Protein AF-A0AAW2PX01-F1 (afdb_monomer_lite)

Foldseek 3Di:
DDPPPPDQAEWEDEDDAFAFLVVVVVVCVPDDCVPVVRHRYHGGGAPAFDPDDDPCPVVDDDGTGHNDDPVPDPDPDPPPPPPDDPDDTDD

Sequence (91 aa):
MENEIRRKPRILCLHSFRTSGRILQKMISRWPESVSGELDLVFADAPFPAEGKSDVEGIYDPPYFEWFQSDKVQYNTPLVIFTNFDFFVFI

Radius of gyration: 16.41 Å; chains: 1; bounding box: 40×35×45 Å

InterPro domains:
  IPR005645 Serine hydrolase domain [PF03959] (7-73)
  IPR029058 Alpha/Beta hydrolase fold [G3DSA:3.40.50.1820] (5-81)

Secondary structure (DSSP, 8-state):
------PPPEEEEE--TTB-HHHHHHHHTTS-HHHHTT-EEEEE--SEE--S--TTTTTSPSP-EES--TTT-------------S-----

Organism: NCBI:txid2727405

pLDDT: mean 79.8, std 21.08, range [29.91, 97.25]

Structure (mmCIF, N/CA/C/O backbone):
data_AF-A0AAW2PX01-F1
#
_entry.id   AF-A0AAW2PX01-F1
#
loop_
_atom_site.group_PDB
_atom_site.id
_atom_site.type_symbol
_atom_site.label_atom_id
_atom_site.label_alt_id
_atom_site.label_comp_id
_atom_site.label_asym_id
_atom_site.label_entity_id
_atom_site.label_seq_id
_atom_site.pdbx_PDB_ins_code
_atom_site.Cartn_x
_atom_site.Cartn_y
_atom_site.Cartn_z
_atom_site.occupancy
_atom_site.B_iso_or_equiv
_atom_site.auth_seq_id
_atom_site.auth_comp_id
_atom_site.auth_asym_id
_atom_site.auth_atom_id
_atom_site.pdbx_PDB_model_num
ATOM 1 N N . MET A 1 1 ? -27.769 11.788 28.421 1.00 44.44 1 MET A N 1
ATOM 2 C CA . MET A 1 1 ? -26.363 11.553 28.039 1.00 44.44 1 MET A CA 1
ATOM 3 C C . MET A 1 1 ? -26.320 11.644 26.535 1.00 44.44 1 MET A C 1
ATOM 5 O O . MET A 1 1 ? -27.006 10.864 25.885 1.00 44.44 1 MET A O 1
ATOM 9 N N . GLU A 1 2 ? -25.648 12.663 26.012 1.00 51.78 2 GLU A N 1
ATOM 10 C CA . GLU A 1 2 ? -25.466 12.857 24.575 1.00 51.78 2 GLU A CA 1
ATOM 11 C C . GLU A 1 2 ? -24.746 11.625 24.015 1.00 51.78 2 GLU A C 1
ATOM 13 O O . GLU A 1 2 ? -23.662 11.269 24.478 1.00 51.78 2 GLU A O 1
ATOM 18 N N . ASN A 1 3 ? -25.365 10.939 23.061 1.00 59.50 3 ASN A N 1
ATOM 19 C CA . ASN A 1 3 ? -24.704 9.883 22.309 1.00 59.50 3 ASN A CA 1
ATOM 20 C C . ASN A 1 3 ? -23.867 10.594 21.236 1.00 59.50 3 ASN A C 1
ATOM 22 O O . ASN A 1 3 ? -24.295 10.723 20.089 1.00 59.50 3 ASN A O 1
ATOM 26 N N . GLU A 1 4 ? -22.731 11.179 21.633 1.00 65.25 4 GLU A N 1
ATOM 27 C CA . GLU A 1 4 ? -21.803 11.774 20.674 1.00 65.25 4 GLU A CA 1
ATOM 28 C C . GLU A 1 4 ? -21.347 10.671 19.719 1.00 65.25 4 GLU A C 1
ATOM 30 O O . GLU A 1 4 ? -20.637 9.741 20.106 1.00 65.25 4 GLU A O 1
ATOM 35 N N . ILE A 1 5 ? -21.776 10.760 18.460 1.00 70.50 5 ILE A N 1
ATOM 36 C CA . ILE A 1 5 ? -21.283 9.898 17.390 1.00 70.50 5 ILE A CA 1
ATOM 37 C C . ILE A 1 5 ? -19.798 10.231 17.221 1.00 70.50 5 ILE A C 1
ATOM 39 O O . ILE A 1 5 ? -19.437 11.160 16.494 1.00 70.50 5 ILE A O 1
ATOM 43 N N . ARG A 1 6 ? -18.926 9.498 17.920 1.00 77.06 6 ARG A N 1
ATOM 44 C CA . ARG A 1 6 ? -17.476 9.605 17.749 1.00 77.06 6 ARG A CA 1
ATOM 45 C C . ARG A 1 6 ? -17.142 9.192 16.322 1.00 77.06 6 ARG A C 1
ATOM 47 O O . ARG A 1 6 ? -17.212 8.018 15.965 1.00 77.06 6 ARG A O 1
ATOM 54 N N . ARG A 1 7 ? -16.822 10.174 15.479 1.00 85.88 7 ARG A N 1
ATOM 55 C CA . ARG A 1 7 ? -16.339 9.919 14.121 1.00 85.88 7 ARG A CA 1
ATOM 56 C C . ARG A 1 7 ? -14.933 9.339 14.211 1.00 85.88 7 ARG A C 1
ATOM 58 O O . ARG A 1 7 ? -14.057 9.957 14.811 1.00 85.88 7 ARG A O 1
ATOM 65 N N . LYS A 1 8 ? -14.734 8.171 13.601 1.00 91.25 8 LYS A N 1
ATOM 66 C CA . LYS A 1 8 ? -13.410 7.560 13.472 1.00 91.25 8 LYS A CA 1
ATOM 67 C C . LYS A 1 8 ? -12.488 8.501 12.685 1.00 91.25 8 LYS A C 1
ATOM 69 O O . LYS A 1 8 ? -12.940 9.055 11.676 1.00 91.25 8 LYS A O 1
ATOM 74 N N . PRO A 1 9 ? -11.229 8.695 13.108 1.00 92.81 9 PRO A N 1
ATOM 75 C CA . PRO A 1 9 ? -10.241 9.397 12.303 1.00 92.81 9 PRO A CA 1
ATOM 76 C C . PRO A 1 9 ? -10.095 8.726 10.938 1.00 92.81 9 PRO A C 1
ATOM 78 O O . PRO A 1 9 ? -9.986 7.501 10.856 1.00 92.81 9 PRO A O 1
ATOM 81 N N . ARG A 1 10 ? -10.084 9.533 9.875 1.00 95.00 10 ARG A N 1
ATOM 82 C CA . ARG A 1 10 ? -9.881 9.044 8.512 1.00 95.00 10 ARG A CA 1
ATOM 83 C C . ARG A 1 10 ? -8.425 9.205 8.109 1.00 95.00 10 ARG A C 1
ATOM 85 O O . ARG A 1 10 ? -7.910 10.319 8.137 1.00 95.00 10 ARG A O 1
ATOM 92 N N . ILE A 1 11 ? -7.793 8.109 7.706 1.00 92.06 11 ILE A N 1
ATOM 93 C CA . ILE A 1 11 ? -6.379 8.066 7.331 1.00 92.06 11 ILE A CA 1
ATOM 94 C C . ILE A 1 11 ? -6.269 7.621 5.877 1.00 92.06 11 ILE A C 1
ATOM 96 O O . ILE A 1 11 ? -6.786 6.572 5.494 1.00 92.06 11 ILE A O 1
ATOM 100 N N . LEU A 1 12 ? -5.570 8.420 5.073 1.00 94.62 12 LEU A N 1
ATOM 101 C CA . LEU A 1 12 ? -5.156 8.032 3.732 1.00 94.62 12 LEU A CA 1
ATOM 102 C C . LEU A 1 12 ? -3.862 7.213 3.824 1.00 94.62 12 LEU A C 1
ATOM 104 O O . LEU A 1 12 ? -2.826 7.715 4.253 1.00 94.62 12 LEU A O 1
ATOM 108 N N . CYS A 1 13 ? -3.929 5.954 3.416 1.00 93.62 13 CYS A N 1
ATOM 109 C CA . CYS A 1 13 ? -2.837 4.995 3.430 1.00 93.62 13 CYS A CA 1
ATOM 110 C C . CYS A 1 13 ? -2.186 4.921 2.044 1.00 93.62 13 CYS A C 1
ATOM 112 O O . CYS A 1 13 ? -2.805 4.466 1.077 1.00 93.62 13 CYS A O 1
ATOM 114 N N . LEU A 1 14 ? -0.925 5.344 1.963 1.00 94.94 14 LEU A N 1
ATOM 115 C CA . LEU A 1 14 ? -0.125 5.323 0.739 1.00 94.94 14 LEU A CA 1
ATOM 116 C C . LEU A 1 14 ? 0.818 4.119 0.761 1.00 94.94 14 LEU A C 1
ATOM 118 O O . LEU A 1 14 ? 1.547 3.911 1.731 1.00 94.94 14 LEU A O 1
ATOM 122 N N . HIS A 1 15 ? 0.793 3.312 -0.296 1.00 93.94 15 HI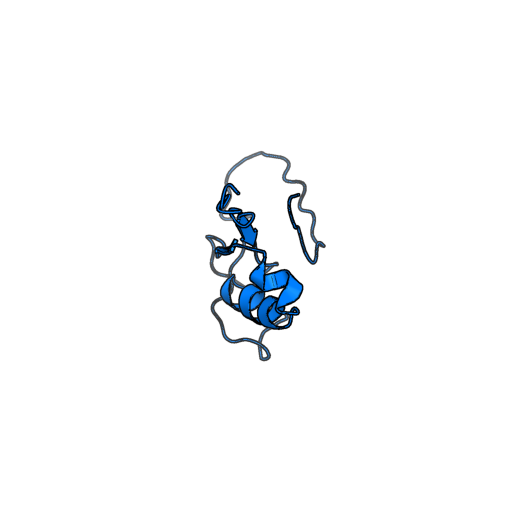S A N 1
ATOM 123 C CA . HIS A 1 15 ? 1.639 2.125 -0.399 1.00 93.94 15 HIS A CA 1
ATOM 124 C C . HIS A 1 15 ? 3.107 2.479 -0.693 1.00 93.94 15 HIS A C 1
ATOM 126 O O . HIS A 1 15 ? 3.415 3.563 -1.195 1.00 93.94 15 HIS A O 1
ATOM 132 N N . SER A 1 16 ? 4.017 1.547 -0.397 1.00 89.69 16 SER A N 1
ATOM 133 C CA . SER A 1 16 ? 5.457 1.704 -0.632 1.00 89.69 16 SER A CA 1
ATOM 134 C C . SER A 1 16 ? 5.830 1.523 -2.111 1.00 89.69 16 SER A C 1
ATOM 136 O O . SER A 1 16 ? 4.983 1.231 -2.958 1.00 89.69 16 SER A O 1
ATOM 138 N N . PHE A 1 17 ? 7.107 1.696 -2.445 1.00 92.25 17 PHE A N 1
ATOM 139 C CA . PHE A 1 17 ? 7.612 1.586 -3.813 1.00 92.25 17 PHE A CA 1
ATOM 140 C C . PHE A 1 17 ? 7.255 0.242 -4.472 1.00 92.25 17 PHE A C 1
ATOM 142 O O . PHE A 1 17 ? 7.486 -0.814 -3.888 1.00 92.25 17 PHE A O 1
ATOM 149 N N . ARG A 1 18 ? 6.695 0.285 -5.690 1.00 94.62 18 ARG A N 1
ATOM 150 C CA . ARG A 1 18 ? 6.299 -0.899 -6.477 1.00 94.62 18 ARG A CA 1
ATOM 151 C C . ARG A 1 18 ? 5.414 -1.881 -5.709 1.00 94.62 18 ARG A C 1
ATOM 153 O O . ARG A 1 18 ? 5.560 -3.096 -5.824 1.00 94.62 18 ARG A O 1
ATOM 160 N N . THR A 1 19 ? 4.461 -1.356 -4.950 1.00 95.81 19 THR A N 1
ATOM 161 C CA . THR A 1 19 ? 3.382 -2.139 -4.330 1.00 95.81 1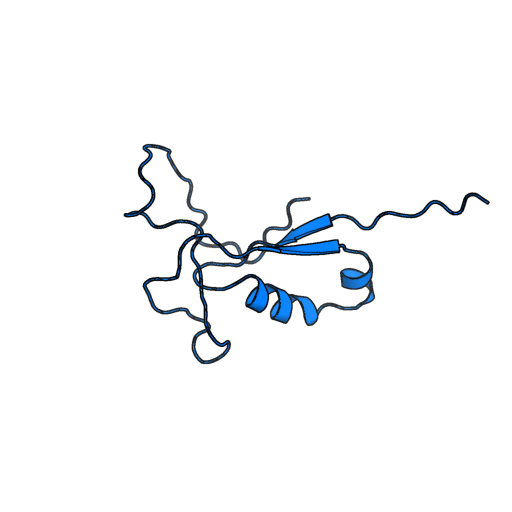9 THR A CA 1
ATOM 162 C C . THR A 1 19 ? 2.026 -1.545 -4.719 1.00 95.81 19 THR A C 1
ATOM 164 O O . THR A 1 19 ? 1.938 -0.822 -5.706 1.00 95.81 19 THR A O 1
ATOM 167 N N . SER A 1 20 ? 0.952 -1.887 -4.012 1.00 97.25 20 SER A N 1
ATOM 168 C CA . SER A 1 20 ? -0.385 -1.331 -4.242 1.00 97.25 20 SER A CA 1
ATOM 169 C C . SER A 1 20 ? -1.101 -1.084 -2.920 1.00 97.25 20 SER A C 1
ATOM 171 O O . SER A 1 20 ? -0.769 -1.683 -1.890 1.00 97.25 20 SER A O 1
ATOM 173 N N . GLY A 1 21 ? -2.124 -0.235 -2.943 1.00 96.31 21 GLY A N 1
ATOM 174 C CA . GLY A 1 21 ? -3.009 0.013 -1.811 1.00 96.31 21 GLY A CA 1
ATOM 175 C C . GLY A 1 21 ? -3.633 -1.285 -1.297 1.00 96.31 21 GLY A C 1
ATOM 176 O O . GLY A 1 21 ? -3.699 -1.503 -0.089 1.00 96.31 21 GLY A O 1
ATOM 177 N N . ARG A 1 22 ? -3.976 -2.217 -2.196 1.00 97.19 22 ARG A N 1
ATOM 178 C CA . ARG A 1 22 ? -4.474 -3.555 -1.831 1.00 97.19 22 ARG A CA 1
ATOM 179 C C . ARG A 1 22 ? -3.444 -4.387 -1.065 1.00 97.19 22 ARG A C 1
ATOM 181 O O . ARG A 1 22 ? -3.802 -5.129 -0.152 1.00 97.19 22 ARG A O 1
ATOM 188 N N . ILE A 1 23 ? -2.170 -4.292 -1.436 1.00 96.44 23 ILE A N 1
ATOM 189 C CA . ILE A 1 23 ? -1.084 -4.986 -0.736 1.00 96.44 23 ILE A CA 1
ATOM 190 C C . ILE A 1 23 ? -0.887 -4.382 0.660 1.00 96.44 23 ILE A C 1
ATOM 192 O O . ILE A 1 23 ? -0.821 -5.127 1.638 1.00 96.44 23 ILE A O 1
ATOM 196 N N . LEU A 1 24 ? -0.896 -3.05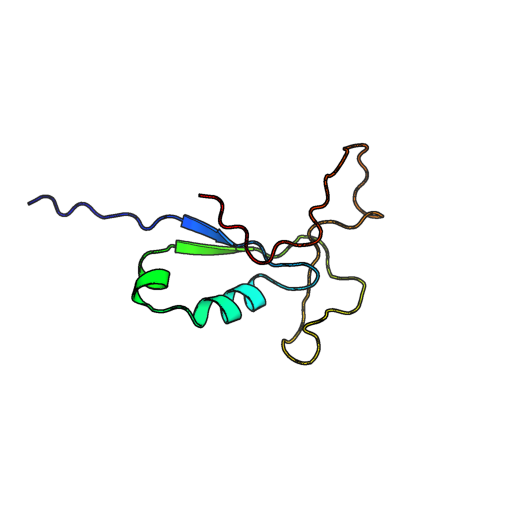0 0.783 1.00 95.75 24 LEU A N 1
ATOM 197 C CA . LEU A 1 24 ? -0.853 -2.377 2.084 1.00 95.75 24 LEU A CA 1
ATOM 198 C C . LEU A 1 24 ? -2.060 -2.752 2.959 1.00 95.75 24 LEU A C 1
ATOM 200 O O . LEU A 1 24 ? -1.892 -3.038 4.142 1.00 95.75 24 LEU A O 1
ATOM 204 N N . GLN A 1 25 ? -3.258 -2.850 2.379 1.00 95.62 25 GLN A N 1
ATOM 205 C CA . GLN A 1 25 ? -4.457 -3.299 3.086 1.00 95.62 25 GLN A CA 1
ATOM 206 C C . GLN A 1 25 ? -4.293 -4.711 3.665 1.00 95.62 25 GLN A C 1
ATOM 208 O O . GLN A 1 25 ? -4.616 -4.930 4.831 1.00 95.62 25 GLN A O 1
ATOM 213 N N . LYS A 1 26 ? -3.743 -5.659 2.892 1.00 95.19 26 LYS A N 1
ATOM 214 C CA . LYS A 1 26 ? -3.437 -7.020 3.376 1.00 95.19 26 LYS A CA 1
ATOM 215 C C . LYS A 1 26 ? -2.406 -7.026 4.508 1.00 95.19 26 LYS A C 1
ATOM 217 O O . LYS A 1 26 ? -2.468 -7.872 5.394 1.00 95.19 26 LYS A O 1
ATOM 222 N N . MET A 1 27 ? -1.442 -6.108 4.487 1.00 92.69 27 MET A N 1
ATOM 223 C CA . MET A 1 27 ? -0.476 -5.986 5.581 1.00 92.69 27 MET A CA 1
ATOM 224 C C . MET A 1 27 ? -1.135 -5.433 6.850 1.00 92.69 27 MET A C 1
ATOM 226 O O . MET A 1 27 ? -0.936 -5.988 7.931 1.00 92.69 27 MET A O 1
ATOM 230 N N . ILE A 1 28 ? -1.959 -4.389 6.717 1.00 92.62 28 ILE A N 1
ATOM 231 C CA . ILE A 1 28 ? -2.665 -3.762 7.843 1.00 92.62 28 ILE A CA 1
ATOM 232 C C . ILE A 1 28 ? -3.764 -4.666 8.413 1.00 92.62 28 ILE A C 1
ATOM 234 O O . ILE A 1 28 ? -4.022 -4.611 9.611 1.00 92.62 28 ILE A O 1
ATOM 238 N N . SER A 1 29 ? -4.361 -5.572 7.632 1.00 90.94 29 SER A N 1
ATOM 239 C CA . SER A 1 29 ? -5.375 -6.509 8.147 1.00 90.94 29 SER A CA 1
ATOM 240 C C . SER A 1 29 ? -4.848 -7.469 9.223 1.00 90.94 29 SER A C 1
ATOM 242 O O . SER A 1 29 ? -5.622 -8.209 9.820 1.00 90.94 29 SER A O 1
ATOM 244 N N . ARG A 1 30 ? -3.532 -7.486 9.467 1.00 91.94 30 ARG A N 1
ATOM 245 C CA . ARG A 1 30 ? -2.893 -8.221 10.567 1.00 91.94 30 ARG A CA 1
ATOM 246 C C . ARG A 1 30 ? -2.942 -7.472 11.901 1.00 91.94 30 ARG A C 1
ATOM 248 O O . ARG A 1 30 ? -2.557 -8.041 12.920 1.00 91.94 30 ARG A O 1
ATOM 255 N N . TRP A 1 31 ? -3.333 -6.199 11.902 1.00 92.25 31 TRP A N 1
ATOM 256 C CA . TRP A 1 31 ? -3.446 -5.404 13.117 1.00 92.25 31 TRP A CA 1
ATOM 257 C C . TRP A 1 31 ? -4.620 -5.869 13.985 1.00 92.25 31 TRP A C 1
ATOM 259 O O . TRP A 1 31 ? -5.630 -6.331 13.453 1.00 92.25 31 TRP A O 1
ATOM 269 N N . PRO A 1 32 ? -4.531 -5.708 15.317 1.00 95.00 32 PRO A N 1
ATOM 270 C CA . PRO A 1 32 ? -5.649 -5.985 16.208 1.00 95.00 32 PRO A CA 1
ATOM 271 C C . PRO A 1 32 ? -6.890 -5.149 15.866 1.00 95.00 32 PRO A C 1
ATOM 273 O O . PRO A 1 32 ? -6.790 -3.982 15.470 1.00 95.00 32 PRO A O 1
ATOM 276 N N . GLU A 1 33 ? -8.073 -5.723 16.087 1.00 92.38 33 GLU A N 1
ATOM 277 C CA . GLU A 1 33 ? -9.358 -5.032 15.903 1.00 92.38 33 GLU A CA 1
ATOM 278 C C . GLU A 1 33 ? -9.495 -3.812 16.823 1.00 92.38 33 GLU A C 1
ATOM 280 O O . GLU A 1 33 ? -10.065 -2.803 16.425 1.00 92.38 33 GLU A O 1
ATOM 285 N N . SER A 1 34 ? -8.871 -3.848 18.005 1.00 93.12 34 SER A N 1
ATOM 286 C CA . SER A 1 34 ? -8.821 -2.709 18.931 1.00 93.12 34 SER A CA 1
ATOM 287 C C . SER A 1 34 ? -8.132 -1.465 18.361 1.00 93.12 34 SER A C 1
ATOM 289 O O . SER A 1 34 ? -8.285 -0.383 18.916 1.00 93.12 34 SER A O 1
ATOM 291 N N . VAL A 1 35 ? -7.363 -1.611 17.278 1.00 91.12 35 VAL A N 1
ATOM 292 C CA . VAL A 1 35 ? -6.718 -0.500 16.569 1.00 91.12 35 VAL A CA 1
ATOM 293 C C . VAL A 1 35 ? -7.453 -0.217 15.265 1.00 91.12 35 VAL A C 1
ATOM 295 O O . VAL A 1 35 ? -7.909 0.898 15.037 1.00 91.12 35 VAL A O 1
ATOM 298 N N . SER A 1 36 ? -7.593 -1.226 14.402 1.00 89.81 36 SER A N 1
ATOM 299 C CA . SER A 1 36 ? -8.194 -1.048 13.072 1.00 89.81 36 SER A CA 1
ATOM 300 C C . SER A 1 36 ? -9.682 -0.687 13.134 1.00 89.81 36 SER A C 1
ATOM 302 O O . SER A 1 36 ? -10.160 0.082 12.304 1.00 89.81 36 SER A O 1
ATOM 304 N N . GLY A 1 37 ? -10.399 -1.170 14.150 1.00 90.88 37 GLY A N 1
ATOM 305 C CA . GLY A 1 37 ? -11.799 -0.852 14.402 1.00 90.88 37 GLY A CA 1
ATOM 306 C C . GLY A 1 37 ? -12.034 0.601 14.808 1.00 90.88 37 GLY A C 1
ATOM 307 O O . GLY A 1 37 ? -13.145 1.087 14.628 1.00 90.88 37 GLY A O 1
ATOM 308 N N . GLU A 1 38 ? -11.016 1.325 15.270 1.00 92.81 38 GLU A N 1
ATOM 309 C CA . GLU A 1 38 ? -11.126 2.736 15.663 1.00 92.81 38 GLU A CA 1
ATOM 310 C C . GLU A 1 38 ? -10.797 3.707 14.516 1.00 92.81 38 GLU A C 1
ATOM 312 O O . GLU A 1 38 ? -10.959 4.917 14.663 1.00 92.81 38 GLU A O 1
ATOM 317 N N . LEU A 1 39 ? -10.373 3.196 13.353 1.00 92.94 39 LEU A N 1
ATOM 318 C CA . LEU A 1 39 ? -9.893 3.991 12.221 1.00 92.94 39 LEU A CA 1
ATOM 319 C C . LE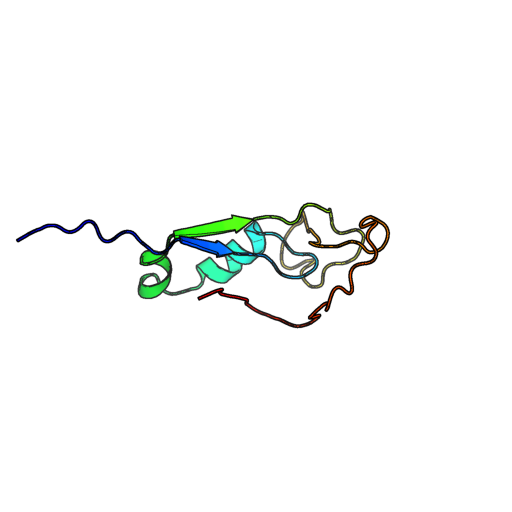U A 1 39 ? -10.769 3.801 10.974 1.00 92.94 39 LEU A C 1
ATOM 321 O O . LEU A 1 39 ? -11.338 2.737 10.740 1.00 92.94 39 LEU A O 1
ATOM 325 N N . ASP A 1 40 ? -10.857 4.845 10.154 1.00 93.56 40 ASP A N 1
ATOM 326 C CA . ASP A 1 40 ? -11.398 4.794 8.793 1.00 93.56 40 ASP A CA 1
ATOM 327 C C . ASP A 1 40 ? -10.221 4.868 7.805 1.00 93.56 40 ASP A C 1
ATOM 329 O O . ASP A 1 40 ? -9.664 5.938 7.554 1.00 93.56 40 ASP A O 1
ATOM 333 N N . LEU A 1 41 ? -9.771 3.710 7.314 1.00 94.00 41 LEU A N 1
ATOM 334 C CA . LEU A 1 41 ? -8.574 3.590 6.477 1.00 94.00 41 LEU A CA 1
ATOM 335 C C . LEU A 1 41 ? -8.940 3.591 4.990 1.00 94.00 41 LEU A C 1
ATOM 337 O O . LEU A 1 41 ? -9.669 2.719 4.516 1.00 94.00 41 LEU A O 1
ATOM 341 N N . VAL A 1 42 ? -8.373 4.534 4.241 1.00 95.50 42 VAL A N 1
ATOM 342 C CA . VAL A 1 42 ? -8.555 4.667 2.791 1.00 95.50 42 VAL A CA 1
ATOM 343 C C . VAL A 1 42 ? -7.243 4.331 2.099 1.00 95.50 42 VAL A C 1
ATOM 345 O O . VAL A 1 42 ? -6.255 5.029 2.282 1.00 95.50 42 VAL A O 1
ATOM 348 N N . PHE A 1 43 ? -7.225 3.285 1.278 1.00 95.62 43 PHE A N 1
ATOM 349 C CA . PHE A 1 43 ? -6.026 2.846 0.561 1.00 95.62 43 PHE A CA 1
ATOM 350 C C . PHE A 1 43 ? -6.050 3.374 -0.869 1.00 95.62 43 PHE A C 1
ATOM 352 O O . PHE A 1 43 ? -7.010 3.121 -1.597 1.00 95.62 43 PHE A O 1
ATOM 359 N N . ALA A 1 44 ? -5.002 4.091 -1.269 1.00 94.94 44 ALA A N 1
ATOM 360 C CA . ALA A 1 44 ? -4.869 4.624 -2.620 1.00 94.94 44 ALA A CA 1
ATOM 361 C C . ALA A 1 44 ? -3.734 3.930 -3.374 1.00 94.94 44 ALA A C 1
ATOM 363 O O . ALA A 1 44 ? -2.688 3.639 -2.793 1.00 94.94 44 ALA A O 1
ATOM 364 N N . ASP A 1 45 ? -3.954 3.704 -4.668 1.00 97.25 45 ASP A N 1
ATOM 365 C CA . ASP A 1 45 ? -2.913 3.310 -5.611 1.00 97.25 45 ASP A CA 1
ATOM 366 C C . ASP A 1 45 ? -2.237 4.548 -6.198 1.00 97.25 45 ASP A C 1
ATOM 368 O O . ASP A 1 45 ? -2.868 5.587 -6.423 1.00 97.25 45 ASP A O 1
ATOM 372 N N . ALA A 1 46 ? -0.942 4.420 -6.453 1.00 94.31 46 ALA A N 1
ATOM 373 C CA . ALA A 1 46 ? -0.180 5.424 -7.163 1.00 94.31 46 ALA A CA 1
ATOM 374 C C . ALA A 1 46 ? -0.567 5.486 -8.656 1.00 94.31 46 ALA A C 1
ATOM 376 O O . ALA A 1 46 ? -1.047 4.498 -9.214 1.00 94.31 46 ALA A O 1
ATOM 377 N N . PRO A 1 47 ? -0.370 6.632 -9.335 1.00 92.56 47 PRO A N 1
ATOM 378 C CA . PRO A 1 47 ? -0.889 6.836 -10.689 1.00 92.56 47 PRO A CA 1
ATOM 379 C C . PRO A 1 47 ? -0.103 6.100 -11.782 1.00 92.56 47 PRO A C 1
ATOM 381 O O . PRO A 1 47 ? -0.635 5.908 -12.876 1.00 92.56 47 PRO A O 1
ATOM 384 N N . PHE A 1 48 ? 1.146 5.706 -11.524 1.00 93.25 48 PHE A N 1
ATOM 385 C CA . PHE A 1 48 ? 2.004 5.086 -12.530 1.00 93.25 48 PHE A CA 1
ATOM 386 C C . PHE A 1 48 ? 2.131 3.580 -12.291 1.00 93.25 48 PHE A C 1
ATOM 388 O O . PHE A 1 48 ? 2.481 3.179 -11.182 1.00 93.25 48 PHE A O 1
ATOM 395 N N . PRO A 1 49 ? 1.891 2.722 -13.296 1.00 95.19 49 PRO A N 1
ATOM 396 C CA . PRO A 1 49 ? 2.246 1.310 -13.208 1.00 95.19 49 PRO A CA 1
ATOM 397 C C . PRO A 1 49 ? 3.755 1.133 -13.006 1.00 95.19 49 PRO A C 1
ATOM 399 O O . PRO A 1 49 ? 4.554 1.843 -13.615 1.00 95.19 49 PRO A O 1
ATOM 402 N N . ALA A 1 50 ? 4.152 0.167 -12.179 1.00 92.94 50 ALA A N 1
ATOM 403 C CA . ALA A 1 50 ? 5.560 -0.166 -11.994 1.00 92.94 50 ALA A CA 1
ATOM 404 C C . ALA A 1 50 ? 6.163 -0.716 -13.298 1.00 92.94 50 ALA A C 1
ATOM 406 O O . ALA A 1 50 ? 5.664 -1.694 -13.854 1.00 92.94 50 ALA A O 1
ATOM 407 N N . GLU A 1 51 ? 7.263 -0.118 -13.760 1.00 89.62 51 GLU A N 1
ATOM 408 C CA . GLU A 1 51 ? 7.958 -0.526 -14.995 1.00 89.62 51 GLU A CA 1
ATOM 409 C C . GLU A 1 51 ? 9.076 -1.561 -14.741 1.00 89.62 51 GLU A C 1
ATOM 411 O O . GLU A 1 51 ? 9.758 -2.000 -15.666 1.00 89.62 51 GLU A O 1
ATOM 416 N N . GLY A 1 52 ? 9.281 -1.988 -13.491 1.00 87.94 52 GLY A N 1
ATOM 417 C CA . GLY A 1 52 ? 10.321 -2.952 -13.136 1.00 87.94 52 GLY A CA 1
ATOM 418 C C . GLY A 1 52 ? 9.917 -3.918 -12.030 1.00 87.94 52 GLY A C 1
ATOM 419 O O . GLY A 1 52 ? 8.801 -3.885 -11.515 1.00 87.94 52 GLY A O 1
ATOM 420 N N . LYS A 1 53 ? 10.867 -4.781 -11.655 1.00 90.75 53 LYS A N 1
ATOM 421 C CA . LYS A 1 53 ? 10.666 -5.805 -10.628 1.00 90.75 53 LYS A CA 1
ATOM 422 C C . LYS A 1 53 ? 10.250 -5.190 -9.291 1.00 90.75 53 LYS A C 1
ATOM 424 O O . LYS A 1 53 ? 10.814 -4.172 -8.878 1.00 90.75 53 LYS A O 1
ATOM 429 N N . SER A 1 54 ? 9.298 -5.841 -8.630 1.00 92.00 54 SER A N 1
ATOM 430 C CA . SER A 1 54 ? 8.928 -5.562 -7.246 1.00 92.00 54 SER A CA 1
ATOM 431 C C . SER A 1 54 ? 9.571 -6.580 -6.307 1.00 92.00 54 SER A C 1
ATOM 433 O O . SER A 1 54 ? 9.635 -7.768 -6.624 1.00 92.00 54 SER A O 1
ATOM 435 N N . ASP A 1 55 ? 9.999 -6.133 -5.129 1.00 90.12 55 ASP A N 1
ATOM 436 C CA . ASP A 1 55 ? 10.550 -7.019 -4.095 1.00 90.12 55 ASP A CA 1
ATOM 437 C C . ASP A 1 55 ? 9.491 -7.942 -3.484 1.00 90.12 55 ASP A C 1
ATOM 439 O O . ASP A 1 55 ? 9.824 -8.935 -2.840 1.00 90.12 55 ASP A O 1
ATOM 443 N N . VAL A 1 56 ? 8.208 -7.642 -3.706 1.00 91.81 56 VAL A N 1
ATOM 444 C CA . VAL A 1 56 ? 7.100 -8.482 -3.244 1.00 91.81 56 VAL A CA 1
ATOM 445 C C . VAL A 1 56 ? 6.576 -9.455 -4.301 1.00 91.81 56 VAL A C 1
ATOM 447 O O . VAL A 1 56 ? 5.585 -10.154 -4.066 1.00 91.81 56 VAL A O 1
ATOM 450 N N . GLU A 1 57 ? 7.228 -9.517 -5.461 1.00 92.81 57 GLU A N 1
ATOM 451 C CA . GLU A 1 57 ? 6.883 -10.467 -6.513 1.00 92.81 57 GLU A CA 1
ATOM 452 C C . GLU A 1 57 ? 7.045 -11.914 -6.017 1.00 92.81 57 GLU A C 1
ATOM 454 O O . GLU A 1 57 ? 8.041 -12.274 -5.391 1.00 92.81 57 GLU A O 1
ATOM 459 N N . GLY A 1 58 ? 6.029 -12.745 -6.260 1.00 92.19 58 GLY A N 1
ATOM 460 C CA . GLY A 1 58 ? 5.950 -14.118 -5.744 1.00 92.19 58 GLY A CA 1
ATOM 461 C C . GLY A 1 58 ? 5.391 -14.242 -4.320 1.00 92.19 58 GLY A C 1
ATOM 462 O O . GLY A 1 58 ? 5.054 -15.349 -3.905 1.00 92.19 58 GLY A O 1
ATOM 463 N N . ILE A 1 59 ? 5.236 -13.130 -3.591 1.00 94.25 59 ILE A N 1
ATOM 464 C CA . ILE A 1 59 ? 4.534 -13.079 -2.296 1.00 94.25 59 ILE A CA 1
ATOM 465 C C . ILE A 1 59 ? 3.132 -12.486 -2.476 1.00 94.25 59 ILE A C 1
ATOM 467 O O . ILE A 1 59 ? 2.156 -13.006 -1.933 1.00 94.25 59 ILE A O 1
ATOM 471 N N . TYR A 1 60 ? 3.022 -11.401 -3.246 1.00 94.62 60 TYR A N 1
ATOM 472 C CA . TYR A 1 60 ? 1.755 -10.751 -3.571 1.00 94.62 60 TYR A CA 1
ATOM 473 C C . TYR A 1 60 ? 1.577 -10.621 -5.077 1.00 94.62 60 TYR A C 1
ATOM 475 O O . TYR A 1 60 ? 2.510 -10.246 -5.777 1.00 94.62 60 TYR A O 1
ATOM 483 N N . ASP A 1 61 ? 0.359 -10.849 -5.563 1.00 94.44 61 ASP A N 1
ATOM 484 C CA . ASP A 1 61 ? 0.047 -10.699 -6.984 1.00 94.44 61 ASP A CA 1
ATOM 485 C C . ASP A 1 61 ? 0.028 -9.219 -7.428 1.00 94.44 61 ASP A C 1
ATOM 487 O O . ASP A 1 61 ? -0.406 -8.356 -6.650 1.00 94.44 61 ASP A O 1
ATOM 491 N N . PRO A 1 62 ? 0.424 -8.917 -8.683 1.00 94.69 62 PRO A N 1
ATOM 492 C CA . PRO A 1 62 ? 0.267 -7.592 -9.295 1.00 94.69 62 PRO A CA 1
ATOM 493 C C . PRO A 1 62 ? -1.218 -7.147 -9.371 1.00 94.69 62 PRO A C 1
ATOM 495 O O . PRO A 1 62 ? -2.131 -7.953 -9.142 1.00 94.69 62 PRO A O 1
ATOM 498 N N . PRO A 1 63 ? -1.520 -5.869 -9.695 1.00 96.19 63 PRO A N 1
ATOM 499 C CA . PRO A 1 63 ? -0.619 -4.807 -10.163 1.00 96.19 63 PRO A CA 1
ATOM 500 C C . PRO A 1 63 ? 0.196 -4.127 -9.054 1.00 96.19 63 PRO A C 1
ATOM 502 O O . PRO A 1 63 ? -0.192 -4.115 -7.883 1.00 96.19 63 PRO A O 1
ATOM 505 N N . TYR A 1 64 ? 1.318 -3.539 -9.468 1.00 96.06 64 TYR A N 1
ATOM 506 C CA . TYR A 1 64 ? 2.191 -2.700 -8.652 1.00 96.06 64 TYR A CA 1
ATOM 507 C C . TYR A 1 64 ? 2.280 -1.305 -9.265 1.00 96.06 64 TYR A C 1
ATOM 509 O O . TYR A 1 64 ? 2.248 -1.166 -10.489 1.00 96.06 64 TYR A O 1
ATOM 517 N N . PHE A 1 65 ? 2.441 -0.294 -8.418 1.00 95.75 65 PHE A N 1
ATOM 518 C CA . PHE A 1 65 ? 2.441 1.104 -8.821 1.00 95.75 65 PHE A CA 1
ATOM 519 C C . PHE A 1 65 ? 3.601 1.892 -8.197 1.00 95.75 65 PHE A C 1
ATOM 521 O O . PHE A 1 65 ? 4.215 1.484 -7.206 1.00 95.75 65 PHE A O 1
ATOM 528 N N . GLU A 1 66 ? 3.895 3.047 -8.785 1.00 92.69 66 GLU A N 1
ATOM 529 C CA . GLU A 1 66 ? 4.920 4.001 -8.377 1.00 92.69 66 GLU A CA 1
ATOM 530 C C . GLU A 1 66 ? 4.308 5.405 -8.268 1.00 92.69 66 GLU A C 1
ATOM 532 O O . GLU A 1 66 ? 3.540 5.839 -9.126 1.00 92.69 66 GLU A O 1
ATOM 537 N N . TRP A 1 67 ? 4.644 6.138 -7.202 1.00 87.81 67 TRP A N 1
ATOM 538 C CA . TRP A 1 67 ? 4.179 7.521 -7.003 1.00 87.81 67 TRP A CA 1
ATOM 539 C C . TRP A 1 67 ? 4.876 8.521 -7.923 1.00 87.81 67 TRP A C 1
ATOM 541 O O . TRP A 1 67 ? 4.348 9.601 -8.177 1.00 87.81 67 TRP A O 1
ATOM 551 N N . PHE A 1 68 ? 6.056 8.160 -8.423 1.00 85.94 68 PHE A N 1
ATOM 552 C CA . PHE A 1 68 ? 6.898 9.024 -9.228 1.00 85.94 68 PHE A CA 1
ATOM 553 C C . PHE A 1 68 ? 7.751 8.192 -10.188 1.00 85.94 68 PHE A C 1
ATOM 555 O O . PHE A 1 68 ? 8.361 7.210 -9.771 1.00 85.94 68 PHE A O 1
ATOM 562 N N . GLN A 1 69 ? 7.833 8.641 -11.439 1.00 81.25 69 GLN A N 1
ATOM 563 C CA . GLN A 1 69 ? 8.723 8.115 -12.473 1.00 81.25 69 GLN A CA 1
ATOM 564 C C . GLN A 1 69 ? 9.507 9.282 -13.079 1.00 81.25 69 GLN A C 1
ATOM 566 O O . GLN A 1 69 ? 8.911 10.232 -13.589 1.00 81.25 69 GLN A O 1
ATOM 571 N N . SER A 1 70 ? 10.840 9.242 -12.987 1.00 71.44 70 SER A N 1
ATOM 572 C CA . SER A 1 70 ? 11.724 10.364 -13.356 1.00 71.44 70 SER A CA 1
ATOM 573 C C . SER A 1 70 ? 11.594 10.802 -14.817 1.00 71.44 70 SER A C 1
ATOM 575 O O . SER A 1 70 ? 11.831 11.962 -15.134 1.00 71.44 70 SER A O 1
ATOM 577 N N . ASP A 1 71 ? 11.223 9.889 -15.710 1.00 67.06 71 ASP A N 1
ATOM 578 C CA . ASP A 1 71 ? 10.996 10.128 -17.138 1.00 67.06 71 ASP A CA 1
ATOM 579 C C . ASP A 1 71 ? 9.569 10.615 -17.452 1.00 67.06 71 ASP A C 1
ATOM 581 O O . ASP A 1 71 ? 9.329 11.180 -18.519 1.00 67.06 71 ASP A O 1
ATOM 585 N N . LYS A 1 72 ? 8.622 10.425 -16.525 1.00 64.06 72 LYS A N 1
ATOM 586 C CA . LYS A 1 72 ? 7.212 10.818 -1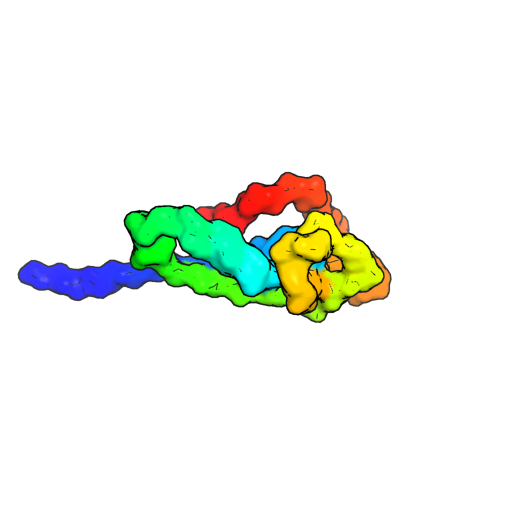6.674 1.00 64.06 72 LYS A CA 1
ATOM 587 C C . LYS A 1 72 ? 6.849 12.098 -15.921 1.00 64.06 72 LYS A C 1
ATOM 589 O O . LYS A 1 72 ? 5.819 12.699 -16.219 1.00 64.06 72 LYS A O 1
ATOM 594 N N . VAL A 1 73 ? 7.675 12.546 -14.973 1.00 57.22 73 VAL A N 1
ATOM 595 C CA . VAL A 1 73 ? 7.432 13.780 -14.215 1.00 57.22 73 VAL A CA 1
ATOM 596 C C . VAL A 1 73 ? 8.309 14.914 -14.734 1.00 57.22 73 VAL A C 1
ATOM 598 O O . VAL A 1 73 ? 9.463 15.079 -14.353 1.00 57.22 73 VAL A O 1
ATOM 601 N N . GLN A 1 74 ? 7.738 15.736 -15.612 1.00 52.44 74 GLN A N 1
ATOM 602 C CA . GLN A 1 74 ? 8.389 16.936 -16.132 1.00 52.44 74 GLN A CA 1
ATOM 603 C C . GLN A 1 74 ? 8.184 18.141 -15.204 1.00 52.44 74 GLN A C 1
ATOM 605 O O . GLN A 1 74 ? 7.425 19.015 -15.582 1.00 52.44 74 GLN A O 1
ATOM 610 N N . TYR A 1 75 ? 8.853 18.264 -14.049 1.00 51.72 75 TYR A N 1
ATOM 611 C CA . TYR A 1 75 ? 9.046 19.590 -13.422 1.00 51.72 75 TYR A CA 1
ATOM 612 C C . TYR A 1 75 ? 10.327 19.680 -12.586 1.00 51.72 75 TYR A C 1
ATOM 614 O O . TYR A 1 75 ? 10.721 18.755 -11.882 1.00 51.72 75 TYR A O 1
ATOM 622 N N . ASN A 1 76 ? 10.945 20.860 -12.663 1.00 48.12 76 ASN A N 1
ATOM 623 C CA . ASN A 1 76 ? 12.215 21.276 -12.064 1.00 48.12 76 ASN A CA 1
ATOM 624 C C . ASN A 1 76 ? 12.113 21.522 -10.539 1.00 48.12 76 ASN A C 1
ATOM 626 O O . ASN A 1 76 ? 12.617 22.516 -10.020 1.00 48.12 76 ASN A O 1
ATOM 630 N N . THR A 1 77 ? 11.392 20.662 -9.820 1.00 46.66 77 THR A N 1
ATOM 631 C CA . THR A 1 77 ? 11.234 20.734 -8.363 1.00 46.66 77 THR A CA 1
ATOM 632 C C . THR A 1 77 ? 12.259 19.824 -7.692 1.00 46.66 77 THR A C 1
ATOM 634 O O . THR A 1 77 ? 12.323 18.648 -8.055 1.00 46.66 77 THR A O 1
ATOM 637 N N . PRO A 1 78 ? 13.038 20.307 -6.705 1.00 46.66 78 PRO A N 1
ATOM 638 C CA . PRO A 1 78 ? 13.889 19.448 -5.896 1.00 46.66 78 PRO A CA 1
ATOM 639 C C . PRO A 1 78 ? 12.989 18.540 -5.056 1.00 46.66 78 PRO A C 1
ATOM 641 O O . PRO A 1 78 ? 12.527 18.899 -3.975 1.00 46.66 78 PRO A O 1
ATOM 644 N N . LEU A 1 79 ? 12.684 17.366 -5.596 1.00 54.38 79 LEU A N 1
ATOM 645 C CA . LEU A 1 79 ? 11.996 16.316 -4.874 1.00 54.38 79 LEU A CA 1
ATOM 646 C C . LEU A 1 79 ? 13.025 15.672 -3.952 1.00 54.38 79 LEU A C 1
ATOM 648 O O . LEU A 1 79 ? 13.935 14.977 -4.398 1.00 54.38 79 LEU A O 1
ATOM 652 N N . VAL A 1 80 ? 12.896 15.933 -2.653 1.00 48.78 80 VAL A N 1
ATOM 653 C CA . VAL A 1 80 ? 13.579 15.142 -1.632 1.00 48.78 80 VAL A CA 1
ATOM 654 C C . VAL A 1 80 ? 12.900 13.777 -1.630 1.00 48.78 80 VAL A C 1
ATOM 656 O O . VAL A 1 80 ? 11.864 13.578 -0.999 1.00 48.78 80 VAL A O 1
ATOM 659 N N . ILE A 1 81 ? 13.446 12.849 -2.413 1.00 47.03 81 ILE A N 1
ATOM 660 C CA . ILE A 1 81 ? 12.998 11.463 -2.418 1.00 47.03 81 ILE A CA 1
ATOM 661 C C . ILE A 1 81 ? 13.527 10.840 -1.129 1.00 47.03 81 ILE A C 1
ATOM 663 O O . ILE A 1 81 ? 14.695 10.471 -1.036 1.00 47.03 81 ILE A O 1
ATOM 667 N N . PHE A 1 82 ? 12.675 10.727 -0.114 1.00 41.25 82 PHE A N 1
ATOM 668 C CA . PHE A 1 82 ? 12.959 9.849 1.012 1.00 41.25 82 PHE A CA 1
ATOM 669 C C . PHE A 1 82 ? 12.761 8.398 0.553 1.00 41.25 82 PHE A C 1
ATOM 671 O O . PHE A 1 82 ? 11.730 7.776 0.796 1.00 41.25 82 PHE A O 1
ATOM 678 N N . THR A 1 83 ? 13.748 7.853 -0.160 1.00 43.97 83 THR A N 1
ATOM 679 C CA . THR A 1 83 ? 13.867 6.411 -0.391 1.00 43.97 83 THR A CA 1
ATOM 680 C C . THR A 1 83 ? 14.245 5.757 0.937 1.00 43.97 83 THR A C 1
ATOM 682 O O . THR A 1 83 ? 15.431 5.619 1.215 1.00 43.97 83 THR A O 1
ATOM 685 N N . ASN A 1 84 ? 13.258 5.497 1.797 1.00 39.72 84 ASN A N 1
ATOM 686 C CA . ASN A 1 84 ? 13.249 4.539 2.918 1.00 39.72 84 ASN A CA 1
ATOM 687 C C . ASN A 1 84 ? 12.287 5.034 4.000 1.00 39.72 84 ASN A C 1
ATOM 689 O O . ASN A 1 84 ? 12.719 5.553 5.023 1.00 39.72 84 ASN A O 1
ATOM 693 N N . PHE A 1 85 ? 10.985 4.872 3.789 1.00 37.88 85 PHE A N 1
ATOM 694 C CA . PHE A 1 85 ? 10.041 4.905 4.901 1.00 37.88 85 PHE A CA 1
ATOM 695 C C . PHE A 1 85 ? 9.022 3.794 4.710 1.00 37.88 85 PHE A C 1
ATOM 697 O O . PHE A 1 85 ? 8.035 3.926 3.986 1.00 37.88 85 PHE A O 1
ATOM 704 N N . ASP A 1 86 ? 9.291 2.684 5.386 1.00 42.41 86 ASP A N 1
ATOM 705 C CA . ASP A 1 86 ? 8.225 1.844 5.895 1.00 42.41 86 ASP A CA 1
ATOM 706 C C . ASP A 1 86 ? 7.346 2.731 6.790 1.00 42.41 86 ASP A C 1
ATOM 708 O O . ASP A 1 86 ? 7.792 3.214 7.827 1.00 42.41 86 ASP A O 1
ATOM 712 N N . PHE A 1 87 ? 6.099 2.949 6.366 1.00 34.25 87 PHE A N 1
ATOM 713 C CA . PHE A 1 87 ? 5.033 3.600 7.133 1.00 34.25 87 PHE A CA 1
ATOM 714 C C . PHE A 1 87 ? 5.154 5.129 7.349 1.00 34.25 87 PHE A C 1
ATOM 716 O O . PHE A 1 87 ? 5.797 5.607 8.277 1.00 34.25 87 PHE A O 1
ATOM 723 N N . PHE A 1 88 ? 4.401 5.914 6.567 1.00 36.75 88 PHE A N 1
ATOM 724 C CA . PHE A 1 88 ? 3.981 7.261 6.977 1.00 36.75 88 PHE A CA 1
ATOM 725 C C . PHE A 1 88 ? 2.510 7.225 7.405 1.00 36.75 88 PHE A C 1
ATOM 727 O O . PHE A 1 88 ? 1.611 7.117 6.573 1.00 36.75 88 PHE A O 1
ATOM 734 N N . VAL A 1 89 ? 2.264 7.335 8.712 1.00 34.28 89 VAL A N 1
ATOM 735 C CA . VAL A 1 89 ? 1.005 7.882 9.234 1.00 34.28 89 VAL A CA 1
ATOM 736 C C . VAL A 1 89 ? 1.241 9.382 9.366 1.00 34.28 89 VAL A C 1
ATOM 738 O O . VAL A 1 89 ? 2.069 9.794 10.174 1.00 34.28 89 VAL A O 1
ATOM 741 N N . PHE A 1 90 ? 0.553 10.198 8.568 1.00 29.91 90 PHE A N 1
ATOM 742 C CA . PHE A 1 90 ? 0.422 11.617 8.890 1.00 29.91 90 PHE A CA 1
ATOM 743 C C . PHE A 1 90 ? -0.553 11.717 10.072 1.00 29.91 90 PHE A C 1
ATOM 745 O O . PHE A 1 90 ? -1.753 11.506 9.896 1.00 29.91 90 PHE A O 1
ATOM 752 N N . ILE A 1 91 ? -0.010 11.936 11.273 1.00 38.06 91 ILE A N 1
ATOM 753 C CA . ILE A 1 91 ? -0.743 12.504 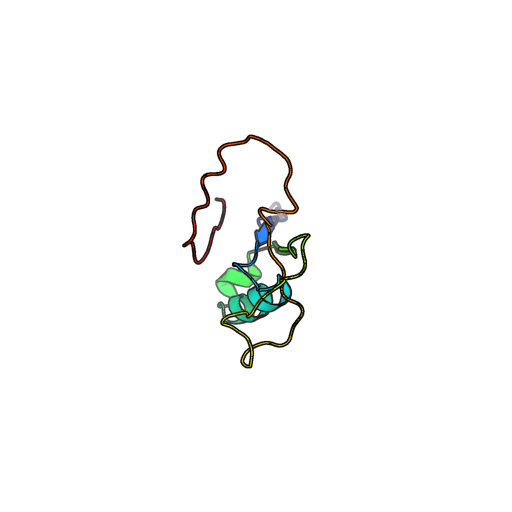12.416 1.00 38.06 91 ILE A CA 1
ATOM 754 C C . ILE A 1 91 ? -0.770 14.024 12.298 1.00 38.06 91 ILE A C 1
ATOM 756 O O . ILE A 1 91 ? 0.248 14.590 11.838 1.00 38.06 91 ILE A O 1
#